Protein AF-A0A7F8Q043-F1 (afdb_monomer_lite)

InterPro domains:
  IPR001609 Myosin head, motor domain-like [PF00063] (6-147)
  IPR001609 Myosin head, motor domain-like [PS51456] (1-166)
  IPR027417 P-loop containing nucleoside triphosphate hydrolase [SSF52540] (2-147)

Foldseek 3Di:
DDPVVLCVVCVVVVHDSVVSVCQLCVVLVVVVVCVVVVPPDPDDPDDPPPPVPPNDDSVNSVVVVVVVVVVVVVVVVVVVVVVVVDDPDDDPDDDDDDDADAQDDCVVVVHPDHDDPVSVVSNVVNVVVVVVCCCVVPVVVVVCCVVVVPDDDDPDDDDPPPDDDD

Radius of gyration: 27.25 Å; chains: 1; bounding box: 54×57×77 Å

Sequence (166 aa):
MRFEWANHAAEALGCEYEELNTATFKHHLRQIIEQVTSGPSRRGLEEEETSSGLKMTGAECVEGMASGLYQELFAVIVSLINRSFSSHHLSMASIMVVDSPGFQNPRHQCKDRAATFEELGHNYAHERLQLLFYQRTFMSTLEQYRQGAALTPARCWKWPSCLSRR

Organism: Leptonychotes weddellii (NCBI:txid9713)

Secondary structure (DSSP, 8-state):
--HHHHHHHHHHHTS-HHHHHHHHHHHHHHHHHHHHHT------S--TTSTTTT---HHHHHHHHHHHHHHHHHHHHHHHHHHHH--SSPPS-------------GGGGT--SPPPHHHHHHHHHHHHHHHHHHIIIIIHHHHHHHH-TTS---------------

pLDDT: mean 80.1, std 18.91, range [36.94, 98.31]

Structure (mmCIF, N/CA/C/O backbone):
data_AF-A0A7F8Q043-F1
#
_entry.id   AF-A0A7F8Q043-F1
#
loop_
_atom_site.group_PDB
_atom_site.id
_atom_site.type_symbol
_atom_site.label_atom_id
_atom_site.label_alt_id
_atom_site.label_comp_id
_atom_site.label_asym_id
_atom_site.label_entity_id
_atom_site.label_seq_id
_atom_site.pdbx_PDB_ins_code
_atom_site.Cartn_x
_atom_site.Cartn_y
_atom_site.Cartn_z
_atom_site.occupancy
_atom_site.B_iso_or_equiv
_atom_site.auth_seq_id
_atom_site.auth_comp_id
_atom_site.auth_asym_id
_atom_site.auth_atom_id
_atom_site.pdbx_PDB_m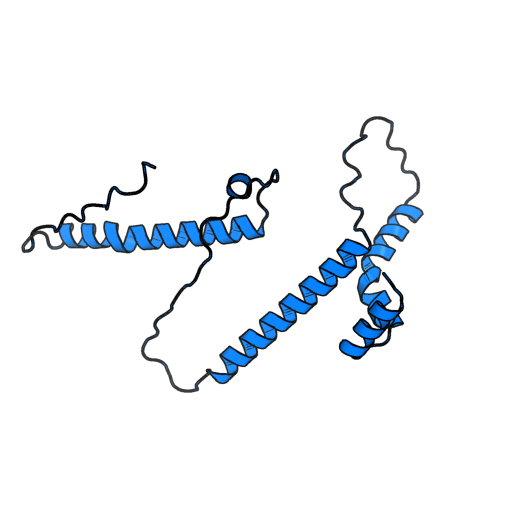odel_num
ATOM 1 N N . MET A 1 1 ? -20.898 5.451 16.976 1.00 59.84 1 MET A N 1
ATOM 2 C CA . MET A 1 1 ? -20.966 4.023 16.586 1.00 59.84 1 MET A CA 1
ATOM 3 C C . MET A 1 1 ? -22.209 3.411 17.205 1.00 59.84 1 MET A C 1
ATOM 5 O O . MET A 1 1 ? -22.469 3.712 18.363 1.00 59.84 1 MET A O 1
ATOM 9 N N . ARG A 1 2 ? -22.988 2.602 16.473 1.00 81.00 2 ARG A N 1
ATOM 10 C CA . ARG A 1 2 ? -24.034 1.784 17.118 1.00 81.00 2 ARG A CA 1
ATOM 11 C C . ARG A 1 2 ? -23.388 0.499 17.623 1.00 81.00 2 ARG A C 1
ATOM 13 O O . ARG A 1 2 ? -22.579 -0.079 16.905 1.00 81.00 2 ARG A O 1
ATOM 20 N N . PHE A 1 3 ? -23.756 0.085 18.829 1.00 84.19 3 PHE A N 1
ATOM 21 C CA . PHE A 1 3 ? -23.246 -1.115 19.495 1.00 84.19 3 PHE A CA 1
ATOM 22 C C . PHE A 1 3 ? -23.346 -2.376 18.616 1.00 84.19 3 PHE A C 1
ATOM 24 O O . PHE A 1 3 ? -22.389 -3.135 18.517 1.00 84.19 3 PHE A O 1
ATOM 31 N N . GLU A 1 4 ? -24.450 -2.528 17.880 1.00 91.88 4 GLU A N 1
ATOM 32 C CA . GLU A 1 4 ? -24.689 -3.643 16.949 1.00 91.88 4 GLU A CA 1
ATOM 33 C C . GLU A 1 4 ? -23.586 -3.798 15.889 1.00 91.88 4 GLU A C 1
ATOM 35 O O . GLU A 1 4 ? -23.103 -4.900 15.654 1.00 91.88 4 GLU A O 1
ATOM 40 N N . TRP A 1 5 ? -23.124 -2.695 15.288 1.00 91.88 5 TRP A N 1
ATOM 41 C CA . TRP A 1 5 ? -22.078 -2.741 14.260 1.00 91.88 5 TRP A CA 1
ATOM 42 C C . TRP A 1 5 ? -20.733 -3.195 14.813 1.00 91.88 5 TRP A C 1
ATOM 44 O O . TRP A 1 5 ? -19.988 -3.888 14.128 1.00 91.88 5 TRP A O 1
ATOM 54 N N . ALA A 1 6 ? -20.419 -2.801 16.046 1.00 91.00 6 ALA A N 1
ATOM 55 C CA . ALA A 1 6 ? -19.178 -3.202 16.687 1.00 91.00 6 ALA A CA 1
ATOM 56 C C . ALA A 1 6 ? -19.195 -4.695 17.063 1.00 91.00 6 ALA A C 1
ATOM 58 O O . ALA A 1 6 ? -18.180 -5.363 16.892 1.00 91.00 6 ALA A O 1
ATOM 59 N N . ASN A 1 7 ? -20.348 -5.237 17.472 1.00 94.00 7 ASN A N 1
ATOM 60 C CA . ASN A 1 7 ? -20.509 -6.680 17.676 1.00 94.00 7 ASN A CA 1
ATOM 61 C C . ASN A 1 7 ? -20.380 -7.467 16.370 1.00 94.00 7 ASN A C 1
ATOM 63 O O . ASN A 1 7 ? -19.659 -8.455 16.336 1.00 94.00 7 ASN A O 1
ATOM 67 N N . HIS A 1 8 ? -21.010 -7.011 15.284 1.00 95.50 8 HIS A N 1
ATOM 68 C CA . HIS A 1 8 ? -20.852 -7.660 13.978 1.00 95.50 8 HIS A CA 1
ATOM 69 C C . HIS A 1 8 ? -19.407 -7.620 13.472 1.00 95.50 8 HIS A C 1
ATOM 71 O O . HIS A 1 8 ? -18.940 -8.581 12.869 1.00 95.50 8 HIS A O 1
ATOM 77 N N . ALA A 1 9 ? -18.685 -6.524 13.720 1.00 95.06 9 ALA A N 1
ATOM 78 C CA . ALA A 1 9 ? -17.267 -6.440 13.388 1.00 95.06 9 ALA A CA 1
ATOM 79 C C . ALA A 1 9 ? -16.433 -7.443 14.201 1.00 95.06 9 ALA A C 1
ATOM 81 O O . ALA A 1 9 ? -15.585 -8.120 13.628 1.00 95.06 9 ALA A O 1
ATOM 82 N N . ALA A 1 10 ? -16.697 -7.573 15.505 1.00 95.31 10 ALA A N 1
ATOM 83 C CA . ALA A 1 10 ? -16.025 -8.549 16.363 1.00 95.31 10 ALA A CA 1
ATOM 84 C C . ALA A 1 10 ? -16.312 -9.993 15.913 1.00 95.31 10 ALA A C 1
ATOM 86 O O . ALA A 1 10 ? -15.384 -10.777 15.730 1.00 95.31 10 ALA A O 1
ATOM 87 N N . GLU A 1 11 ? -17.574 -10.306 15.606 1.00 96.62 11 GLU A N 1
ATOM 88 C CA . GLU A 1 11 ? -17.992 -11.605 15.069 1.00 96.62 11 GLU A CA 1
ATOM 89 C C . GLU A 1 11 ? -17.291 -11.929 13.739 1.00 96.62 11 GLU A C 1
ATOM 91 O O . GLU A 1 11 ? -16.754 -13.022 13.573 1.00 96.62 11 GLU A O 1
ATOM 96 N N . ALA A 1 12 ? -17.223 -10.969 12.811 1.00 95.81 12 ALA A N 1
ATOM 97 C CA . ALA A 1 12 ? -16.546 -11.145 11.526 1.00 95.81 12 ALA A CA 1
ATOM 98 C C . ALA A 1 12 ? -15.026 -11.341 11.667 1.00 95.81 12 ALA A C 1
ATOM 100 O O . ALA A 1 12 ? -14.420 -12.057 10.869 1.00 95.81 12 ALA A O 1
ATOM 101 N N . LEU A 1 13 ? -14.412 -10.709 12.672 1.00 94.62 13 LEU A N 1
ATOM 102 C CA . LEU A 1 13 ? -12.996 -10.874 13.008 1.00 94.62 13 LEU A CA 1
ATOM 103 C C . LEU A 1 13 ? -12.728 -12.127 13.857 1.00 94.62 13 LEU A C 1
ATOM 105 O O . LEU A 1 13 ? -11.570 -12.502 14.032 1.00 94.62 13 LEU A O 1
ATOM 109 N N . GLY A 1 14 ? -13.777 -12.786 14.360 1.00 96.06 14 GLY A N 1
ATOM 110 C CA . GLY A 1 14 ? -13.669 -13.963 15.215 1.00 96.06 14 GLY A CA 1
ATOM 111 C C . GLY A 1 14 ? -13.107 -13.660 16.606 1.00 96.06 14 GLY A C 1
ATOM 112 O O . GLY A 1 14 ? -12.426 -14.513 17.173 1.00 96.06 14 GLY A O 1
ATOM 113 N N . CYS A 1 15 ? -13.358 -12.463 17.142 1.00 95.88 15 CYS A N 1
ATOM 114 C CA . CYS A 1 15 ? -12.919 -12.050 18.475 1.00 95.88 15 CYS A CA 1
ATOM 115 C C . CYS A 1 15 ? -14.083 -11.558 19.345 1.00 95.88 15 CYS A C 1
ATOM 117 O O . CYS A 1 15 ? -15.192 -11.311 18.869 1.00 95.88 15 CYS A O 1
ATOM 119 N N . GLU A 1 16 ? -13.825 -11.414 20.644 1.00 95.56 16 GLU A N 1
ATOM 120 C CA . GLU A 1 16 ? -14.801 -10.868 21.586 1.00 95.56 16 GLU A CA 1
ATOM 121 C C . GLU A 1 16 ? -14.908 -9.341 21.452 1.00 95.56 16 GLU A C 1
ATOM 123 O O . GLU A 1 16 ? -13.920 -8.643 21.202 1.00 95.56 16 GLU A O 1
ATOM 128 N N . TYR A 1 17 ? -16.101 -8.790 21.694 1.00 92.94 17 TYR A N 1
ATOM 129 C CA . TYR A 1 17 ? -16.343 -7.341 21.617 1.00 92.94 17 TYR A CA 1
ATOM 130 C C . TYR A 1 17 ? -15.381 -6.527 22.501 1.00 92.94 17 TYR A C 1
ATOM 132 O O . TYR A 1 17 ? -14.830 -5.513 22.068 1.00 92.94 17 TYR A O 1
ATOM 140 N N . GLU A 1 18 ? -15.154 -6.985 23.735 1.00 93.00 18 GLU A N 1
ATOM 141 C CA . GLU A 1 18 ? -14.242 -6.359 24.704 1.00 93.00 18 GLU A CA 1
ATOM 142 C C . GLU A 1 18 ? -12.795 -6.312 24.186 1.00 93.00 18 GLU A C 1
ATOM 144 O O . GLU A 1 18 ? -12.088 -5.313 24.368 1.00 93.00 18 GLU A O 1
ATOM 149 N N . GLU A 1 19 ? -12.361 -7.378 23.507 1.00 93.06 19 GLU A N 1
ATOM 150 C CA . GLU A 1 19 ? -11.022 -7.493 22.934 1.00 93.06 19 GLU A CA 1
ATOM 151 C C . GLU A 1 19 ? -10.849 -6.515 21.771 1.00 93.06 19 GLU A C 1
ATOM 153 O O . GLU A 1 19 ? -9.895 -5.733 21.767 1.00 93.06 19 GLU A O 1
ATOM 158 N N . LEU A 1 20 ? -11.811 -6.482 20.841 1.00 92.81 20 LEU A N 1
ATOM 159 C CA . LEU A 1 20 ? -11.813 -5.541 19.721 1.00 92.81 20 LEU A CA 1
ATOM 160 C C . LEU A 1 20 ? -11.810 -4.087 20.207 1.00 92.81 20 LEU A C 1
ATOM 162 O O . LEU A 1 20 ? -11.027 -3.262 19.731 1.00 92.81 20 LEU A O 1
ATOM 166 N N . ASN A 1 21 ? -12.663 -3.767 21.182 1.00 91.75 21 ASN A N 1
ATOM 167 C CA . ASN A 1 21 ? -12.770 -2.425 21.745 1.00 91.75 21 ASN A CA 1
ATOM 168 C C . ASN A 1 21 ? -11.451 -1.999 22.414 1.00 91.75 21 ASN A C 1
ATOM 170 O O . ASN A 1 21 ? -10.951 -0.895 22.187 1.00 91.75 21 ASN A O 1
ATOM 174 N N . THR A 1 22 ? -10.833 -2.905 23.175 1.00 91.00 22 THR A N 1
ATOM 175 C CA . THR A 1 22 ? -9.527 -2.655 23.791 1.00 91.00 22 THR A CA 1
ATOM 176 C C . THR A 1 22 ? -8.446 -2.463 22.730 1.00 91.00 22 THR A C 1
ATOM 178 O O . THR A 1 22 ? -7.707 -1.484 22.798 1.00 91.00 22 THR A O 1
ATOM 181 N N . ALA A 1 23 ? -8.357 -3.334 21.724 1.00 90.44 23 ALA A N 1
ATOM 182 C CA . ALA A 1 23 ? -7.366 -3.222 20.654 1.00 90.44 23 ALA A CA 1
ATOM 183 C C . ALA A 1 23 ? -7.489 -1.894 19.885 1.00 90.44 23 ALA A C 1
ATOM 185 O O . ALA A 1 23 ? -6.479 -1.237 19.633 1.00 90.44 23 ALA A O 1
ATOM 186 N N . THR A 1 24 ? -8.721 -1.460 19.602 1.00 91.81 24 THR A N 1
ATOM 187 C CA . THR A 1 24 ? -9.003 -0.224 18.855 1.00 91.81 24 THR A CA 1
ATOM 188 C C . THR A 1 24 ? -8.621 1.029 19.646 1.00 91.81 24 THR A C 1
ATOM 190 O O . THR A 1 24 ? -7.989 1.939 19.112 1.00 91.81 24 THR A O 1
ATOM 193 N N . PHE A 1 25 ? -8.995 1.105 20.929 1.00 90.75 25 PHE A N 1
ATOM 194 C CA . PHE A 1 25 ? -8.928 2.358 21.694 1.00 90.75 25 PHE A CA 1
ATOM 195 C C . PHE A 1 25 ? -7.823 2.412 22.754 1.00 90.75 25 PHE A C 1
ATOM 197 O O . PHE A 1 25 ? -7.624 3.464 23.359 1.00 90.75 25 PHE A O 1
ATOM 204 N N . LYS A 1 26 ? -7.063 1.334 22.993 1.00 85.00 26 LYS A N 1
ATOM 205 C CA . LYS A 1 26 ? -6.037 1.277 24.057 1.00 85.00 26 LYS A CA 1
ATOM 206 C C . LYS A 1 26 ? -5.035 2.429 24.005 1.00 85.00 26 LYS A C 1
ATOM 208 O O . LYS A 1 26 ? -4.715 2.997 25.048 1.00 85.00 26 LYS A O 1
ATOM 213 N N . HIS A 1 27 ? -4.534 2.781 22.822 1.00 77.81 27 HIS A N 1
ATOM 214 C CA . HIS A 1 27 ? -3.581 3.887 22.677 1.00 77.81 27 HIS A CA 1
ATOM 215 C C . HIS A 1 27 ? -4.231 5.256 22.900 1.00 77.81 27 HIS A C 1
ATOM 217 O O . HIS A 1 27 ? -3.659 6.095 23.592 1.00 77.81 27 HIS A O 1
ATOM 223 N N . HIS A 1 28 ? -5.447 5.448 22.396 1.00 81.62 28 HIS A N 1
ATOM 224 C CA . HIS A 1 28 ? -6.230 6.663 22.608 1.00 81.62 28 HIS A CA 1
ATOM 225 C C . HIS A 1 28 ? -6.554 6.897 24.087 1.00 81.62 28 HIS A C 1
ATOM 227 O O . HIS A 1 28 ? -6.341 7.986 24.614 1.00 81.62 28 HIS A O 1
ATOM 233 N N . LEU A 1 29 ? -6.976 5.846 24.794 1.00 77.56 29 LEU A N 1
ATOM 234 C CA . LEU A 1 29 ? -7.245 5.889 26.230 1.00 77.56 29 LEU A CA 1
ATOM 235 C C . LEU A 1 29 ? -5.983 6.201 27.043 1.00 77.56 29 LEU A C 1
ATOM 237 O O . LEU A 1 29 ? -6.045 7.018 27.958 1.00 77.56 29 LEU A O 1
ATOM 241 N N . ARG A 1 30 ? -4.829 5.609 26.696 1.00 79.94 30 ARG A N 1
ATOM 242 C CA . ARG A 1 30 ? -3.543 5.936 27.341 1.00 79.94 30 ARG A CA 1
ATOM 243 C C . ARG A 1 30 ? -3.190 7.413 27.190 1.00 79.94 30 ARG A C 1
ATOM 245 O O . ARG A 1 30 ? -2.852 8.043 28.185 1.00 79.94 30 ARG A O 1
ATOM 252 N N . GLN A 1 31 ? -3.348 7.972 25.991 1.00 75.00 31 GLN A N 1
ATOM 253 C CA . GLN A 1 31 ? -3.089 9.392 25.742 1.00 75.00 31 GLN A CA 1
ATOM 254 C C . GLN A 1 31 ? -4.022 10.307 26.546 1.00 75.00 31 GLN A C 1
ATOM 256 O O . GLN A 1 31 ? -3.560 11.286 27.125 1.00 75.00 31 GLN A O 1
ATOM 261 N N . ILE A 1 32 ? -5.317 9.981 26.640 1.00 77.50 32 ILE A N 1
ATOM 262 C CA . ILE A 1 32 ? -6.262 10.744 27.475 1.00 77.50 32 ILE A CA 1
ATOM 263 C C . ILE A 1 32 ? -5.843 10.691 28.949 1.00 77.50 32 ILE A C 1
ATOM 265 O O . ILE A 1 32 ? -5.819 11.719 29.623 1.00 77.50 32 ILE A O 1
ATOM 269 N N . ILE A 1 33 ? -5.493 9.506 29.456 1.00 77.50 33 ILE A N 1
ATOM 270 C CA . ILE A 1 33 ? -5.087 9.332 30.855 1.00 77.50 33 ILE A CA 1
ATOM 271 C C . ILE A 1 33 ? -3.816 10.132 31.150 1.00 77.50 33 ILE A C 1
ATOM 273 O O . ILE A 1 33 ? -3.795 10.864 32.138 1.00 77.50 33 ILE A O 1
ATOM 277 N N . GLU A 1 34 ? -2.792 10.051 30.294 1.00 77.62 34 GLU A N 1
ATOM 278 C CA . GLU A 1 34 ? -1.539 10.812 30.422 1.00 77.62 34 GLU A CA 1
ATOM 279 C C . GLU A 1 34 ? -1.785 12.329 30.438 1.00 77.62 34 GLU A C 1
ATOM 281 O O . GLU A 1 34 ? -1.186 13.048 31.238 1.00 77.62 34 GLU A O 1
ATOM 286 N N . GLN A 1 35 ? -2.715 12.829 29.620 1.00 71.25 35 GLN A N 1
ATOM 287 C CA . GLN A 1 35 ? -3.099 14.246 29.606 1.00 71.25 35 GLN A CA 1
ATOM 288 C C . GLN A 1 35 ? -3.805 14.681 30.897 1.00 71.25 35 GLN A C 1
ATOM 290 O O . GLN A 1 35 ? -3.550 15.771 31.402 1.00 71.25 35 GLN A O 1
ATOM 295 N N . VAL A 1 36 ? -4.675 13.838 31.456 1.00 73.88 36 VAL A N 1
ATOM 296 C CA . VAL A 1 36 ? -5.420 14.162 32.684 1.00 73.88 36 VAL A CA 1
ATOM 297 C C . VAL A 1 36 ? -4.538 14.035 33.933 1.00 73.88 36 VAL A C 1
ATOM 299 O O . VAL A 1 36 ? -4.688 14.813 34.873 1.00 73.88 36 VAL A O 1
ATOM 302 N N . THR A 1 37 ? -3.591 13.092 33.952 1.00 78.81 37 THR A N 1
ATOM 303 C CA . THR A 1 37 ? -2.684 12.875 35.098 1.00 78.81 37 THR A CA 1
ATOM 304 C C . THR A 1 37 ? -1.441 13.764 35.101 1.00 78.81 37 THR A C 1
ATOM 306 O O . THR A 1 37 ? -0.857 13.954 36.167 1.00 78.81 37 THR A O 1
ATOM 309 N N . SER A 1 38 ? -1.048 14.363 33.970 1.00 70.75 38 SER A N 1
ATOM 310 C CA . SER A 1 38 ? 0.110 15.278 33.904 1.00 70.75 38 SER A CA 1
ATOM 311 C C . SER A 1 38 ? -0.122 16.667 34.525 1.00 70.75 38 SER A C 1
ATOM 313 O O . SER A 1 38 ? 0.834 17.427 34.672 1.00 70.75 38 SER A O 1
ATOM 315 N N . GLY A 1 39 ? -1.340 16.968 34.993 1.00 58.31 39 GLY A N 1
ATOM 316 C CA . GLY A 1 39 ? -1.675 18.190 35.734 1.00 58.31 39 GLY A CA 1
ATOM 317 C C . GLY A 1 39 ? -1.552 19.486 34.909 1.00 58.31 39 GLY A C 1
ATOM 318 O O . GLY A 1 39 ? -0.959 19.500 33.830 1.00 58.31 39 GLY A O 1
ATOM 319 N N . PRO A 1 40 ? -2.102 20.622 35.386 1.00 52.81 40 PRO A N 1
ATOM 320 C CA . PRO A 1 40 ? -1.951 21.907 34.713 1.00 52.81 40 PRO A CA 1
ATOM 321 C C . PRO A 1 40 ? -0.509 22.396 34.895 1.00 52.81 40 PRO A C 1
ATOM 323 O O . PRO A 1 40 ? -0.187 23.126 35.834 1.00 52.81 40 PRO A O 1
ATOM 326 N N . SER A 1 41 ? 0.390 21.977 34.004 1.00 51.22 41 SER A N 1
ATOM 327 C CA . SER A 1 41 ? 1.687 22.630 33.873 1.00 51.22 41 SER A CA 1
ATOM 328 C C . SER A 1 41 ? 1.432 24.079 33.471 1.00 51.22 41 SER A C 1
ATOM 330 O O . SER A 1 41 ? 0.794 24.355 32.457 1.00 51.22 41 SER A O 1
ATOM 332 N N . ARG A 1 42 ? 1.887 24.998 34.325 1.00 49.16 42 ARG A N 1
ATOM 333 C CA . ARG A 1 42 ? 1.822 26.454 34.182 1.00 49.16 42 ARG A CA 1
ATOM 334 C C . ARG A 1 42 ? 2.548 26.883 32.901 1.00 49.16 42 ARG A C 1
ATOM 336 O O . ARG A 1 42 ? 3.682 27.345 32.965 1.00 49.16 42 ARG A O 1
ATOM 343 N N . ARG A 1 43 ? 1.922 26.734 31.737 1.00 42.19 43 ARG A N 1
ATOM 344 C CA . ARG A 1 43 ? 2.283 27.499 30.544 1.00 42.19 43 ARG A CA 1
ATOM 345 C C . ARG A 1 43 ? 1.359 28.700 30.500 1.00 42.19 43 ARG A C 1
ATOM 347 O O . 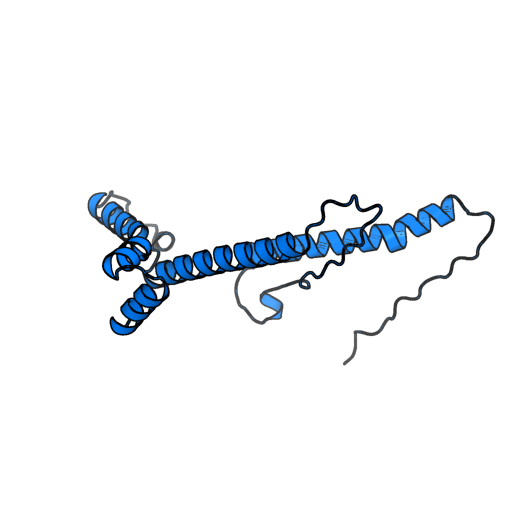ARG A 1 43 ? 0.141 28.556 30.544 1.00 42.19 43 ARG A O 1
ATOM 354 N N . GLY A 1 44 ? 1.981 29.871 30.589 1.00 37.19 44 GLY A N 1
ATOM 355 C CA . GLY A 1 44 ? 1.304 31.154 30.563 1.00 37.19 44 GLY A CA 1
ATOM 356 C C . GLY A 1 44 ? 0.468 31.321 29.301 1.00 37.19 44 GLY A C 1
ATOM 357 O O . GLY A 1 44 ? 0.643 30.601 28.320 1.00 37.19 44 GLY A O 1
ATOM 358 N N . LEU A 1 45 ? -0.445 32.287 29.382 1.00 47.12 45 LEU A N 1
ATOM 359 C CA . LEU A 1 45 ? -1.086 32.905 28.232 1.00 47.12 45 LEU A CA 1
ATOM 360 C C . LEU A 1 45 ? -0.061 33.123 27.105 1.00 47.12 45 LEU A C 1
ATOM 362 O O . LEU A 1 45 ? 1.068 33.499 27.406 1.00 47.12 45 LEU A O 1
ATOM 366 N N . GLU A 1 46 ? -0.520 32.965 25.859 1.00 41.69 46 GLU A N 1
ATOM 367 C CA . GLU A 1 46 ? 0.209 33.112 24.580 1.00 41.69 46 GLU A CA 1
ATOM 368 C C . GLU A 1 46 ? 0.670 31.791 23.937 1.00 41.69 46 GLU A C 1
ATOM 370 O O . GLU A 1 46 ? 1.854 31.574 23.733 1.00 41.69 46 GLU A O 1
ATOM 375 N N . GLU A 1 47 ? -0.276 30.910 23.585 1.00 42.00 47 GLU A N 1
ATOM 376 C CA . GLU A 1 47 ? -0.148 29.943 22.469 1.00 42.00 47 GLU A CA 1
ATOM 377 C C . GLU A 1 47 ? -1.527 29.300 22.172 1.00 42.00 47 GLU A C 1
ATOM 379 O O . GLU A 1 47 ? -1.732 28.086 22.203 1.00 42.00 47 GLU A O 1
ATOM 384 N N . GLU A 1 48 ? -2.530 30.142 21.912 1.00 45.75 48 GLU A N 1
ATOM 385 C CA . GLU A 1 48 ? -3.791 29.725 21.282 1.00 45.75 48 GLU A CA 1
ATOM 386 C C . GLU A 1 48 ? -3.512 29.511 19.785 1.00 45.75 48 GLU A C 1
ATOM 388 O O . GLU A 1 48 ? -3.608 30.463 19.024 1.00 45.75 48 GLU A O 1
ATOM 393 N N . GLU A 1 49 ? -3.051 28.311 19.394 1.00 42.19 49 GLU A N 1
ATOM 394 C CA . GLU A 1 49 ? -3.340 27.658 18.088 1.00 42.19 49 GLU A CA 1
ATOM 395 C C . GLU A 1 49 ? -2.532 26.366 17.815 1.00 42.19 49 GLU A C 1
ATOM 397 O O . GLU A 1 49 ? -2.778 25.692 16.817 1.00 42.19 49 GLU A O 1
ATOM 402 N N . THR A 1 50 ? -1.606 25.940 18.684 1.00 37.81 50 THR A N 1
ATOM 403 C CA . THR A 1 50 ? -0.705 24.799 18.377 1.00 37.81 50 THR A CA 1
ATOM 404 C C . THR A 1 50 ? -0.966 23.516 19.177 1.00 37.81 50 THR A C 1
ATOM 406 O O . THR A 1 50 ? -0.330 22.493 18.927 1.00 37.81 50 THR A O 1
ATOM 409 N N . SER A 1 51 ? -1.932 23.503 20.104 1.00 42.38 51 SER A N 1
ATOM 410 C CA . SER A 1 51 ? -2.229 22.328 20.951 1.00 42.38 51 SER A CA 1
ATOM 411 C C . SER A 1 51 ? -3.325 21.392 20.411 1.00 42.38 51 SER A C 1
ATOM 413 O O . SER A 1 51 ? -3.694 20.416 21.068 1.00 42.38 51 SER A O 1
ATOM 415 N N . SER A 1 52 ? -3.827 21.629 19.195 1.00 47.34 52 SER A N 1
ATOM 416 C CA . SER A 1 52 ? -4.764 20.726 18.506 1.00 47.34 52 SER A CA 1
ATOM 417 C C . SER A 1 52 ? -4.087 19.484 17.900 1.00 47.34 52 SER A C 1
ATOM 419 O O . SER A 1 52 ? -4.775 18.553 17.495 1.00 47.34 52 SER A O 1
ATOM 421 N N . GLY A 1 53 ? -2.749 19.436 17.870 1.00 50.25 53 GLY A N 1
ATOM 422 C CA . GLY A 1 53 ? -1.968 18.459 17.102 1.00 50.25 53 GLY A CA 1
ATOM 423 C C . GLY A 1 53 ? -1.789 17.057 17.697 1.00 50.25 53 GLY A C 1
ATOM 424 O O . GLY A 1 53 ? -1.056 16.266 17.115 1.00 50.25 53 GLY A O 1
ATOM 425 N N . LEU A 1 54 ? -2.401 16.719 18.838 1.00 55.88 54 LEU A N 1
ATOM 426 C CA . LEU A 1 54 ? -2.207 15.393 19.455 1.00 55.88 54 LEU A CA 1
ATOM 427 C C . LEU A 1 54 ? -3.471 14.792 20.084 1.00 55.88 54 LEU A C 1
ATOM 429 O O . LEU A 1 54 ? -3.393 13.969 20.997 1.00 55.88 54 LEU A O 1
ATOM 433 N N . LYS A 1 55 ? -4.651 15.217 19.628 1.00 64.12 55 LYS A N 1
ATOM 434 C CA . LYS A 1 55 ? -5.919 14.596 20.018 1.00 64.12 55 LYS A CA 1
ATOM 435 C C . LYS A 1 55 ? -6.355 13.657 18.904 1.00 64.12 55 LYS A C 1
ATOM 437 O O . LYS A 1 55 ? -7.150 14.048 18.062 1.00 64.12 55 LYS A O 1
ATOM 442 N N . MET A 1 56 ? -5.842 12.427 18.924 1.00 70.19 56 MET A N 1
ATOM 443 C CA . MET A 1 56 ? -6.449 11.353 18.138 1.00 70.19 56 MET A CA 1
ATOM 444 C C . MET A 1 56 ? -7.885 11.190 18.620 1.00 70.19 56 MET A C 1
ATOM 446 O O . MET A 1 56 ? -8.115 11.041 19.815 1.00 70.19 56 MET A O 1
ATOM 450 N N . THR A 1 57 ? -8.850 11.261 17.725 1.00 85.19 57 THR A N 1
ATOM 451 C CA . THR A 1 57 ? -10.266 11.038 17.994 1.00 85.19 57 THR A CA 1
ATOM 452 C C . THR A 1 57 ? -10.577 9.546 17.921 1.00 85.19 57 THR A C 1
ATOM 454 O O . THR A 1 57 ? -9.897 8.781 17.239 1.00 85.19 57 THR A O 1
ATOM 457 N N . GLY A 1 58 ? -11.656 9.105 18.576 1.00 85.00 58 GLY A N 1
ATOM 458 C CA . GLY A 1 58 ? -12.087 7.708 18.465 1.00 85.00 58 GLY A CA 1
ATOM 459 C C . GLY A 1 58 ? -12.379 7.275 17.017 1.00 85.00 58 GLY A C 1
ATOM 460 O O . GLY A 1 58 ? -12.185 6.112 16.677 1.00 85.00 58 GLY A O 1
ATOM 461 N N . ALA A 1 59 ? -12.792 8.201 16.146 1.00 88.38 59 ALA A N 1
ATOM 462 C CA . ALA A 1 59 ? -12.985 7.915 14.725 1.00 88.38 59 ALA A CA 1
ATOM 463 C C . ALA A 1 59 ? -11.657 7.583 14.026 1.00 88.38 59 ALA A C 1
ATOM 465 O O . ALA A 1 59 ? -11.578 6.573 13.331 1.00 88.38 59 ALA A O 1
ATOM 466 N N . GLU A 1 60 ? -10.605 8.364 14.283 1.00 88.69 60 GLU A N 1
ATOM 467 C CA . GLU A 1 60 ? -9.270 8.125 13.721 1.00 88.69 60 GLU A CA 1
ATOM 468 C C . GLU A 1 60 ? -8.649 6.817 14.239 1.00 88.69 60 GLU A C 1
ATOM 470 O O . GLU A 1 60 ? -7.899 6.165 13.521 1.00 88.69 60 GLU A O 1
ATOM 475 N N . CYS A 1 61 ? -8.985 6.374 15.457 1.00 90.06 61 CYS A N 1
ATOM 476 C CA . CYS A 1 61 ? -8.559 5.059 15.955 1.00 90.06 61 CYS A CA 1
ATOM 477 C C . CYS A 1 61 ? -9.188 3.907 15.171 1.00 90.06 61 CYS A C 1
ATOM 479 O O . CYS A 1 61 ? -8.501 2.951 14.813 1.00 90.06 61 CYS A O 1
ATOM 481 N N . VAL A 1 62 ? -10.489 4.003 14.890 1.00 91.69 62 VAL A N 1
ATOM 482 C CA . VAL A 1 62 ? -11.198 3.004 14.082 1.00 91.69 62 VAL A CA 1
ATOM 483 C C . VAL A 1 62 ? -10.665 3.010 12.649 1.00 91.69 62 VAL A C 1
ATOM 485 O O . VAL A 1 62 ? -10.421 1.945 12.089 1.00 91.69 62 VAL A O 1
ATOM 488 N N . GLU A 1 63 ? -10.447 4.190 12.066 1.00 92.50 63 GLU A N 1
ATOM 489 C CA . GLU A 1 63 ? -9.878 4.339 10.722 1.00 92.50 63 GLU A CA 1
ATOM 490 C C . GLU A 1 63 ? -8.448 3.785 10.639 1.00 92.50 63 GLU A C 1
ATOM 492 O O . GLU A 1 63 ? -8.117 3.052 9.706 1.00 92.50 63 GLU A O 1
ATOM 497 N N . GLY A 1 64 ? -7.615 4.055 11.646 1.00 91.31 64 GLY A N 1
ATOM 498 C CA . GLY A 1 64 ? -6.267 3.501 11.758 1.00 91.31 64 GLY A CA 1
ATOM 499 C C . GLY A 1 64 ? -6.265 1.975 11.874 1.00 91.31 64 GLY A C 1
ATOM 500 O O . GLY A 1 64 ? -5.498 1.299 11.194 1.00 91.31 64 GLY A O 1
ATOM 501 N N . MET A 1 65 ? -7.167 1.408 12.681 1.00 92.69 65 MET A N 1
ATOM 502 C CA . MET A 1 65 ? -7.304 -0.046 12.786 1.00 92.69 65 MET A CA 1
ATOM 503 C C . MET A 1 65 ? -7.773 -0.662 11.461 1.00 92.69 65 MET A C 1
ATOM 505 O O . MET A 1 65 ? -7.207 -1.655 11.008 1.00 92.69 65 MET A O 1
ATOM 509 N N . ALA A 1 66 ? -8.785 -0.071 10.821 1.00 95.00 66 ALA A N 1
ATOM 510 C CA . ALA A 1 66 ? -9.321 -0.568 9.558 1.00 95.00 66 ALA A CA 1
ATOM 511 C C . ALA A 1 66 ? -8.290 -0.490 8.419 1.00 95.00 66 ALA A C 1
ATOM 513 O O . ALA A 1 66 ? -8.144 -1.450 7.661 1.00 95.00 66 ALA A O 1
ATOM 514 N N . SER A 1 67 ? -7.551 0.619 8.315 1.00 94.69 67 SER A N 1
ATOM 515 C CA . SER A 1 67 ? -6.481 0.782 7.322 1.00 94.69 67 SER A CA 1
ATOM 516 C C . SER A 1 67 ? -5.340 -0.214 7.544 1.00 94.69 67 SER A C 1
ATOM 518 O O . SER A 1 67 ? -4.905 -0.847 6.582 1.00 94.69 67 SER A O 1
ATOM 520 N N . GLY A 1 68 ? -4.927 -0.440 8.796 1.00 95.19 68 GLY A N 1
ATOM 521 C CA . GLY A 1 68 ? -3.925 -1.450 9.146 1.00 95.19 68 GLY A CA 1
ATOM 522 C C . GLY A 1 68 ? -4.350 -2.870 8.758 1.00 95.19 68 GLY A C 1
ATOM 523 O O . GLY A 1 68 ? -3.621 -3.556 8.042 1.00 95.19 68 GLY A O 1
ATOM 524 N N . LEU A 1 69 ? -5.563 -3.287 9.144 1.00 95.50 69 LEU A N 1
ATOM 525 C CA . LEU A 1 69 ? -6.102 -4.606 8.785 1.00 95.50 69 LEU A CA 1
ATOM 526 C C . LEU A 1 69 ? -6.206 -4.793 7.267 1.00 95.50 69 LEU A C 1
ATOM 528 O O . LEU A 1 69 ? -5.852 -5.850 6.745 1.00 95.50 69 LEU A O 1
ATOM 532 N N . TYR A 1 70 ? -6.666 -3.768 6.543 1.00 97.12 70 TYR A N 1
ATOM 533 C CA . TYR A 1 70 ? -6.739 -3.814 5.084 1.00 97.12 70 TYR A CA 1
ATOM 534 C C . TYR A 1 70 ? -5.350 -3.960 4.452 1.00 97.12 70 TYR A C 1
ATOM 536 O O . TYR A 1 70 ? -5.168 -4.771 3.542 1.00 97.12 70 TYR A O 1
ATOM 544 N N . GLN A 1 71 ? -4.361 -3.212 4.946 1.00 97.44 71 GLN A N 1
ATOM 545 C CA . GLN A 1 71 ? -2.990 -3.271 4.449 1.00 97.44 71 GLN A CA 1
ATOM 546 C C . GLN A 1 71 ? -2.361 -4.653 4.672 1.00 97.44 71 GLN A C 1
ATOM 548 O O . GLN A 1 71 ? -1.748 -5.199 3.751 1.00 97.44 71 GLN A O 1
ATOM 553 N N . GLU A 1 72 ? -2.540 -5.242 5.856 1.00 97.62 72 GLU A N 1
ATOM 554 C CA . GLU A 1 72 ? -2.053 -6.591 6.159 1.00 97.62 72 GLU A CA 1
ATOM 555 C C . GLU A 1 72 ? -2.739 -7.649 5.294 1.00 97.62 72 GLU A C 1
ATOM 557 O O . GLU A 1 72 ? -2.063 -8.474 4.675 1.00 97.62 72 GLU A O 1
ATOM 562 N N . LEU A 1 73 ? -4.069 -7.594 5.176 1.00 97.44 73 LEU A N 1
ATOM 563 C CA . LEU A 1 73 ? -4.827 -8.511 4.329 1.00 97.44 73 LEU A CA 1
ATOM 564 C C . LEU A 1 73 ? -4.365 -8.432 2.871 1.00 97.44 73 LEU A C 1
ATOM 566 O O . LEU A 1 73 ? -4.120 -9.461 2.239 1.00 97.44 73 LEU A O 1
ATOM 570 N N . PHE A 1 74 ? -4.206 -7.219 2.340 1.00 97.88 74 PHE A N 1
ATOM 571 C CA . PHE A 1 74 ? -3.727 -7.012 0.979 1.00 97.88 74 PHE A CA 1
ATOM 572 C C . PHE A 1 74 ? -2.320 -7.594 0.786 1.00 97.88 74 PHE A C 1
ATOM 574 O O . PHE A 1 74 ? -2.080 -8.318 -0.183 1.00 97.88 74 PHE A O 1
ATOM 581 N N . ALA A 1 75 ? -1.406 -7.357 1.732 1.00 97.88 75 ALA A N 1
ATOM 582 C CA . ALA A 1 75 ? -0.060 -7.924 1.697 1.00 97.88 75 ALA A CA 1
ATOM 583 C C . ALA A 1 75 ? -0.075 -9.464 1.726 1.00 97.88 75 ALA A C 1
ATOM 585 O O . ALA A 1 75 ? 0.654 -10.102 0.961 1.00 97.88 75 ALA A O 1
ATOM 586 N N . VAL A 1 76 ? -0.935 -10.073 2.551 1.00 98.31 76 VAL A N 1
ATOM 587 C CA . VAL A 1 76 ? -1.119 -11.532 2.608 1.00 98.31 76 VAL A CA 1
ATOM 588 C C . VAL A 1 76 ? -1.654 -12.071 1.283 1.00 98.31 76 VAL A C 1
ATOM 590 O O . VAL A 1 76 ? -1.115 -13.050 0.770 1.00 98.31 76 VAL A O 1
ATOM 593 N N . ILE A 1 77 ? -2.662 -11.431 0.686 1.00 98.25 77 ILE A N 1
ATOM 594 C CA . ILE A 1 77 ? -3.222 -11.845 -0.609 1.00 98.25 77 ILE A CA 1
ATOM 595 C C . ILE A 1 77 ? -2.148 -11.794 -1.700 1.00 98.25 77 ILE A C 1
ATOM 597 O O . ILE A 1 77 ? -1.944 -12.786 -2.401 1.00 98.25 77 ILE A O 1
ATOM 601 N N . VAL A 1 78 ? -1.415 -10.682 -1.816 1.00 97.38 78 VAL A N 1
ATOM 602 C CA . VAL A 1 78 ? -0.319 -10.542 -2.789 1.00 97.38 78 VAL A CA 1
ATOM 603 C C . VAL A 1 78 ? 0.759 -11.603 -2.557 1.00 97.38 78 VAL A C 1
ATOM 605 O O . VAL A 1 78 ? 1.239 -12.216 -3.510 1.00 97.38 78 VAL A O 1
ATOM 608 N N . SER A 1 79 ? 1.105 -11.877 -1.298 1.00 97.44 79 SER A N 1
ATOM 609 C CA . SER A 1 79 ? 2.049 -12.937 -0.930 1.00 97.44 79 SER A CA 1
ATOM 610 C C . SER A 1 79 ? 1.561 -14.324 -1.361 1.00 97.44 79 SER A C 1
ATOM 612 O O . SER A 1 79 ? 2.320 -15.082 -1.962 1.00 97.44 79 SER A O 1
ATOM 614 N N . LEU A 1 80 ? 0.286 -14.652 -1.130 1.00 97.94 80 LEU A N 1
ATOM 615 C CA . LEU A 1 80 ? -0.305 -15.932 -1.530 1.00 97.94 80 LEU A CA 1
ATOM 616 C C . LEU A 1 80 ? -0.345 -16.104 -3.051 1.00 97.94 80 LEU A C 1
ATOM 618 O O . LEU A 1 80 ? -0.028 -17.189 -3.539 1.00 97.94 80 LEU A O 1
ATOM 622 N N . ILE A 1 81 ? -0.684 -15.042 -3.786 1.00 97.38 81 ILE A N 1
ATOM 623 C CA . ILE A 1 81 ? -0.661 -15.022 -5.253 1.00 97.38 81 ILE A CA 1
ATOM 624 C C . ILE A 1 81 ? 0.769 -15.237 -5.756 1.00 97.38 81 ILE A C 1
ATOM 626 O O . ILE A 1 81 ? 1.022 -16.129 -6.557 1.00 97.38 81 ILE A O 1
ATOM 630 N N . ASN A 1 82 ? 1.741 -14.481 -5.248 1.00 94.50 82 ASN A N 1
ATOM 631 C CA . ASN A 1 82 ? 3.132 -14.646 -5.667 1.00 94.50 82 ASN A CA 1
ATOM 632 C C . ASN A 1 82 ? 3.665 -16.042 -5.320 1.00 94.50 82 ASN A C 1
ATOM 634 O O . ASN A 1 82 ? 4.357 -16.651 -6.131 1.00 94.50 82 ASN A O 1
ATOM 638 N N . ARG A 1 83 ? 3.289 -16.592 -4.158 1.00 95.19 83 ARG A N 1
ATOM 639 C CA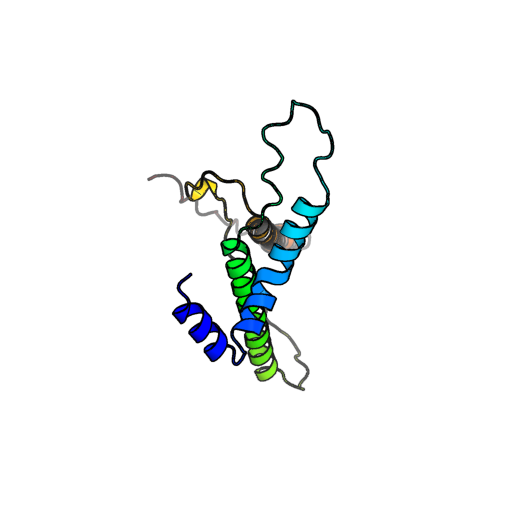 . ARG A 1 83 ? 3.657 -17.952 -3.751 1.00 95.19 83 ARG A CA 1
ATOM 640 C C . ARG A 1 83 ? 3.063 -19.017 -4.671 1.00 95.19 83 ARG A C 1
ATOM 642 O O . ARG A 1 83 ? 3.723 -20.028 -4.884 1.00 95.19 83 ARG A O 1
ATOM 649 N N . SER A 1 84 ? 1.854 -18.822 -5.201 1.00 95.69 84 SER A N 1
ATOM 650 C CA . SER A 1 84 ? 1.250 -19.781 -6.135 1.00 95.69 84 SER A CA 1
ATOM 651 C C . SER A 1 84 ? 1.914 -19.768 -7.517 1.00 95.69 84 SER A C 1
ATOM 653 O O . SER A 1 84 ? 1.894 -20.790 -8.198 1.00 95.69 84 SER A O 1
ATOM 655 N N . PHE A 1 85 ? 2.553 -18.657 -7.903 1.00 89.69 85 PHE A N 1
ATOM 656 C CA . PHE A 1 85 ? 3.357 -18.548 -9.127 1.00 89.69 85 PHE A CA 1
ATOM 657 C C . PHE A 1 85 ? 4.836 -18.932 -8.952 1.00 89.69 85 PHE A C 1
ATOM 659 O O . PHE A 1 85 ? 5.556 -19.064 -9.944 1.00 89.69 85 PHE A O 1
ATOM 666 N N . SER A 1 86 ? 5.312 -19.110 -7.717 1.00 87.50 86 SER A N 1
ATOM 667 C CA . SER A 1 86 ? 6.701 -19.485 -7.442 1.00 87.50 86 SER A CA 1
ATOM 668 C C . SER A 1 86 ? 7.048 -20.859 -8.025 1.00 87.50 86 SER A C 1
ATOM 670 O O . SER A 1 86 ? 6.329 -21.836 -7.831 1.00 87.50 86 SER A O 1
ATOM 672 N N . SER A 1 87 ? 8.199 -20.949 -8.694 1.00 85.25 87 SER A N 1
ATOM 673 C CA . SER A 1 87 ? 8.722 -22.179 -9.298 1.00 85.25 87 SER A CA 1
ATOM 674 C C . SER A 1 87 ? 10.137 -22.476 -8.798 1.00 85.25 87 SER A C 1
ATOM 676 O O . SER A 1 87 ? 10.911 -21.558 -8.533 1.00 85.25 87 SER A O 1
ATOM 678 N N . HIS A 1 88 ? 10.493 -23.760 -8.698 1.00 83.19 88 HIS A N 1
ATOM 679 C CA . HIS A 1 88 ? 11.856 -24.204 -8.370 1.00 83.19 88 HIS A CA 1
ATOM 680 C C . HIS A 1 88 ? 12.816 -24.158 -9.571 1.00 83.19 88 HIS A C 1
ATOM 682 O O . HIS A 1 88 ? 14.014 -24.387 -9.411 1.00 83.19 88 HIS A O 1
ATOM 688 N N . HIS A 1 89 ? 12.309 -23.880 -10.775 1.00 86.44 89 HIS A N 1
ATOM 689 C CA . HIS A 1 89 ? 13.133 -23.756 -11.973 1.00 86.44 89 HIS A CA 1
ATOM 690 C C . HIS A 1 89 ? 13.827 -22.389 -12.034 1.00 86.44 89 HIS A C 1
ATOM 692 O O . HIS A 1 89 ? 13.222 -21.353 -11.761 1.00 86.44 89 HIS A O 1
ATOM 698 N N . LEU A 1 90 ? 15.098 -22.381 -12.445 1.00 82.94 90 LEU A N 1
ATOM 699 C CA . LEU A 1 90 ? 15.847 -21.150 -12.690 1.00 82.94 90 LEU A CA 1
ATOM 700 C C . LEU A 1 90 ? 15.286 -20.439 -13.927 1.00 82.94 90 LEU A C 1
ATOM 702 O O . LEU A 1 90 ? 15.256 -21.011 -15.016 1.00 82.94 90 LEU A O 1
ATOM 706 N N . SER A 1 91 ? 14.866 -19.184 -13.766 1.00 85.44 91 SER A N 1
ATOM 707 C CA . SER A 1 91 ? 14.469 -18.353 -14.901 1.00 85.44 91 SER A CA 1
ATOM 708 C C . SER A 1 91 ? 15.706 -17.803 -15.613 1.00 85.44 91 SER A C 1
ATOM 710 O O . SER A 1 91 ? 16.567 -17.196 -14.977 1.00 85.44 91 SER A O 1
ATOM 712 N N . MET A 1 92 ? 15.799 -17.995 -16.932 1.00 91.69 92 MET A N 1
ATOM 713 C CA . MET A 1 92 ? 16.895 -17.444 -17.743 1.00 91.69 92 MET A CA 1
ATOM 714 C C . MET A 1 92 ? 16.745 -15.936 -18.000 1.00 91.69 92 MET A C 1
ATOM 716 O O . MET A 1 92 ? 17.743 -15.250 -18.203 1.00 91.69 92 MET A O 1
ATOM 720 N N . ALA A 1 93 ? 15.511 -15.423 -18.018 1.00 92.25 93 ALA A N 1
ATOM 721 C CA . ALA A 1 93 ? 15.203 -14.015 -18.255 1.00 92.25 93 ALA A CA 1
ATOM 722 C C . ALA A 1 93 ? 13.823 -13.660 -17.683 1.00 92.25 93 ALA A C 1
ATOM 724 O O . ALA A 1 93 ? 12.935 -14.508 -17.603 1.00 92.25 93 ALA A O 1
ATOM 725 N N . SER A 1 94 ? 13.617 -12.395 -17.325 1.00 90.69 94 SER A N 1
ATOM 726 C CA . SER A 1 94 ? 12.318 -11.883 -16.885 1.00 90.69 94 SER A CA 1
ATOM 727 C C . SER A 1 94 ? 11.976 -10.577 -17.594 1.00 90.69 94 SER A C 1
ATOM 729 O O . SER A 1 94 ? 12.851 -9.793 -17.961 1.00 90.69 94 SER A O 1
ATOM 731 N N . ILE A 1 95 ? 10.679 -10.356 -17.791 1.00 93.75 95 ILE A N 1
ATOM 732 C CA . ILE A 1 95 ? 10.127 -9.083 -18.246 1.00 93.75 95 ILE A CA 1
ATOM 733 C C . ILE A 1 95 ? 9.310 -8.533 -17.084 1.00 93.75 95 ILE A C 1
ATOM 735 O O . ILE A 1 95 ? 8.426 -9.215 -16.571 1.00 93.75 95 ILE A O 1
ATOM 739 N N . MET A 1 96 ? 9.619 -7.310 -16.664 1.00 92.69 96 MET A N 1
ATOM 740 C CA .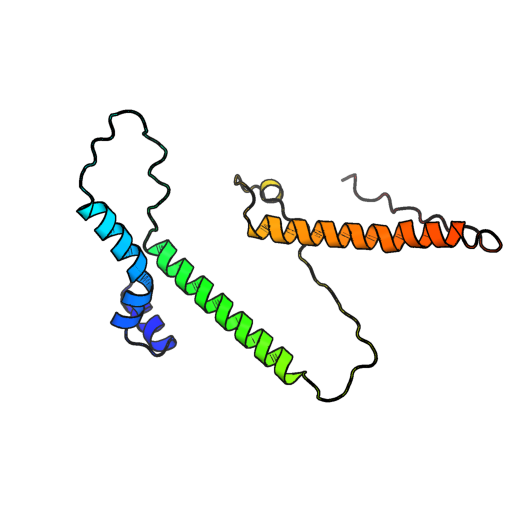 MET A 1 96 ? 8.870 -6.603 -15.632 1.00 92.69 96 MET A CA 1
ATOM 741 C C . MET A 1 96 ? 7.972 -5.564 -16.295 1.00 92.69 96 MET A C 1
ATOM 743 O O . MET A 1 96 ? 8.452 -4.717 -17.047 1.00 92.69 96 MET A O 1
ATOM 747 N N . VAL A 1 97 ? 6.676 -5.630 -16.000 1.00 94.62 97 VAL A N 1
ATOM 748 C CA . VAL A 1 97 ? 5.705 -4.603 -16.383 1.00 94.62 97 VAL A CA 1
ATOM 749 C C . VAL A 1 97 ? 5.446 -3.743 -15.155 1.00 94.62 97 VAL A C 1
ATOM 751 O O . VAL A 1 97 ? 5.127 -4.269 -14.092 1.00 94.62 97 VAL A O 1
ATOM 754 N N . VAL A 1 98 ? 5.623 -2.433 -15.296 1.00 92.94 98 VAL A N 1
ATOM 755 C CA . VAL A 1 98 ? 5.412 -1.469 -14.214 1.00 92.94 98 VAL A CA 1
ATOM 756 C C . VAL A 1 98 ? 4.168 -0.658 -14.538 1.00 92.94 98 VAL A C 1
ATOM 758 O O . VAL A 1 98 ? 4.140 0.041 -15.549 1.00 92.94 98 VAL A O 1
ATOM 761 N N . ASP A 1 99 ? 3.165 -0.753 -13.670 1.00 92.69 99 ASP A N 1
ATOM 762 C CA . ASP A 1 99 ? 1.977 0.096 -13.684 1.00 92.69 99 ASP A CA 1
ATOM 763 C C . ASP A 1 99 ? 2.034 1.018 -12.463 1.00 92.69 99 ASP A C 1
ATOM 765 O O . ASP A 1 99 ? 1.916 0.575 -11.321 1.00 92.69 99 ASP A O 1
ATOM 769 N N . SER A 1 100 ? 2.327 2.295 -12.697 1.00 89.62 100 SER A N 1
ATOM 770 C CA . SER A 1 100 ? 2.414 3.311 -11.648 1.00 89.62 100 SER A CA 1
ATOM 771 C C . SER A 1 100 ? 1.322 4.352 -11.858 1.00 89.62 100 SER A C 1
ATOM 773 O O . SER A 1 100 ? 1.115 4.757 -13.008 1.00 89.62 100 SER A O 1
ATOM 775 N N . PRO A 1 101 ? 0.701 4.884 -10.790 1.00 87.62 101 PRO A N 1
ATOM 776 C CA . PRO A 1 101 ? -0.194 6.021 -10.941 1.00 87.62 101 PRO A CA 1
ATOM 777 C C . PRO A 1 101 ? 0.538 7.203 -11.599 1.00 87.62 101 PRO A C 1
ATOM 779 O O . PRO A 1 101 ? 1.750 7.378 -11.450 1.00 87.62 101 P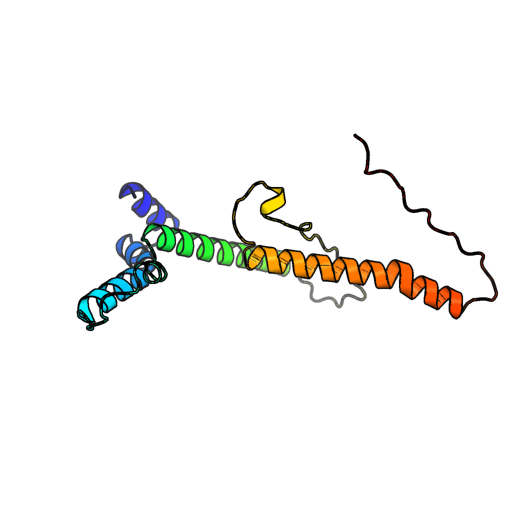RO A O 1
ATOM 782 N N . GLY A 1 102 ? -0.206 8.020 -12.345 1.00 87.88 102 GLY A N 1
ATOM 783 C CA . GLY A 1 102 ? 0.320 9.266 -12.902 1.00 87.88 102 GLY A CA 1
ATOM 784 C C . GLY A 1 102 ? 0.607 10.311 -11.821 1.00 87.88 102 GLY A C 1
ATOM 785 O O . GLY A 1 102 ? 0.275 10.121 -10.653 1.00 87.88 102 GLY A O 1
ATOM 786 N N . PHE A 1 103 ? 1.184 11.443 -12.226 1.00 89.50 103 PHE A N 1
ATOM 787 C CA . PHE A 1 103 ? 1.447 12.568 -11.329 1.00 89.50 103 PHE A CA 1
ATOM 788 C C . PHE A 1 103 ? 0.170 13.064 -10.624 1.00 89.50 103 PHE A C 1
ATOM 790 O O . PHE A 1 103 ? -0.812 13.437 -11.273 1.00 89.50 103 PHE A O 1
ATOM 797 N N . GLN A 1 104 ? 0.196 13.104 -9.292 1.00 90.06 104 GLN A N 1
ATOM 798 C CA . GLN A 1 104 ? -0.924 13.499 -8.440 1.00 90.06 104 GLN A CA 1
ATOM 799 C C . GLN A 1 104 ? -0.652 14.863 -7.799 1.00 90.06 104 GLN A C 1
ATOM 801 O O . GLN A 1 104 ? 0.275 15.024 -7.008 1.00 90.06 104 GLN A O 1
ATOM 806 N N . ASN A 1 105 ? -1.486 15.857 -8.114 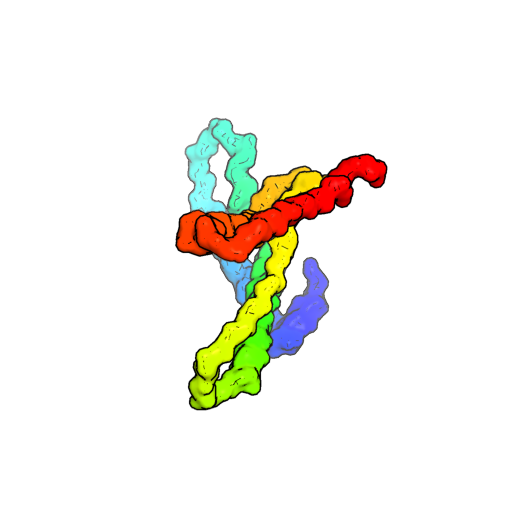1.00 88.12 105 ASN A N 1
ATOM 807 C CA . ASN A 1 105 ? -1.455 17.168 -7.468 1.00 88.12 105 ASN A CA 1
ATOM 808 C C . ASN A 1 105 ? -2.837 17.479 -6.870 1.00 88.12 105 ASN A C 1
ATOM 810 O O . ASN A 1 105 ? -3.791 17.629 -7.642 1.00 88.12 105 ASN A O 1
ATOM 814 N N . PRO A 1 106 ? -2.963 17.639 -5.539 1.00 87.56 106 PRO A N 1
ATOM 815 C CA . PRO A 1 106 ? -4.233 17.973 -4.890 1.00 87.56 106 PRO A CA 1
ATOM 816 C C . PRO A 1 106 ? -4.914 19.207 -5.490 1.00 87.56 106 PRO A C 1
ATOM 818 O O . PRO A 1 106 ? -6.133 19.226 -5.667 1.00 87.56 106 PRO A O 1
ATOM 821 N N . ARG A 1 107 ? -4.124 20.204 -5.911 1.00 86.06 107 ARG A N 1
ATOM 822 C CA . ARG A 1 107 ? -4.641 21.438 -6.518 1.00 86.06 107 ARG A CA 1
ATOM 823 C C . ARG A 1 107 ? -5.302 21.203 -7.875 1.00 86.06 107 ARG A C 1
ATOM 825 O O . ARG A 1 107 ? -6.256 21.898 -8.207 1.00 86.06 107 ARG A O 1
ATOM 832 N N . HIS A 1 108 ? -4.854 20.206 -8.643 1.00 85.44 108 HIS A N 1
ATOM 833 C CA . HIS A 1 108 ? -5.500 19.839 -9.912 1.00 85.44 108 HIS A CA 1
ATOM 834 C C . HIS A 1 108 ? -6.874 19.191 -9.693 1.00 85.44 108 HIS A C 1
ATOM 836 O O . HIS A 1 108 ? -7.692 19.169 -10.606 1.00 85.44 108 HIS A O 1
ATOM 842 N N . GLN A 1 109 ? -7.138 18.691 -8.484 1.00 81.31 109 GLN A N 1
ATOM 843 C CA . GLN A 1 109 ? -8.420 18.111 -8.083 1.00 81.31 109 GLN A CA 1
ATOM 844 C C . GLN A 1 109 ? -9.284 19.100 -7.283 1.00 81.31 109 GLN A C 1
ATOM 846 O O . GLN A 1 109 ? -10.230 18.678 -6.626 1.00 81.31 109 GLN A O 1
ATOM 851 N N . CYS A 1 110 ? -8.953 20.400 -7.305 1.00 80.69 110 CYS A N 1
ATOM 852 C CA . CYS A 1 110 ? -9.638 21.442 -6.531 1.00 80.69 110 CYS A CA 1
ATOM 853 C C . CYS A 1 110 ? -9.683 21.147 -5.015 1.00 80.69 110 CYS A C 1
ATOM 855 O O . CYS A 1 110 ? -10.582 21.586 -4.303 1.00 80.69 110 CYS A O 1
ATOM 857 N N . LYS A 1 111 ? -8.706 20.387 -4.505 1.00 83.94 111 LYS A N 1
ATOM 858 C CA . LYS A 1 111 ? -8.554 20.146 -3.071 1.00 83.94 111 LYS A CA 1
ATOM 859 C C . LYS A 1 111 ? -7.670 21.244 -2.496 1.00 83.94 111 LYS A C 1
ATOM 861 O O . LYS A 1 111 ? -6.494 21.334 -2.854 1.00 83.94 111 LYS A O 1
ATOM 866 N N . ASP A 1 112 ? -8.221 22.047 -1.593 1.00 87.12 112 ASP A N 1
ATOM 867 C CA . ASP A 1 112 ? -7.476 23.084 -0.874 1.00 87.12 112 ASP A CA 1
ATOM 868 C C . ASP A 1 112 ? -6.706 22.478 0.312 1.00 87.12 112 ASP A C 1
ATOM 870 O O . ASP A 1 112 ? -6.982 22.734 1.481 1.00 87.12 112 ASP A O 1
ATOM 874 N N . ARG A 1 113 ? -5.781 21.560 0.001 1.00 90.25 113 ARG A N 1
ATOM 875 C CA . ARG A 1 113 ? -4.867 20.947 0.972 1.00 90.25 113 ARG A CA 1
ATOM 876 C C . ARG A 1 113 ? -3.474 20.753 0.384 1.00 90.25 113 ARG A C 1
ATOM 878 O O . ARG A 1 113 ? -3.300 20.664 -0.832 1.00 90.25 113 ARG A O 1
ATOM 885 N N . ALA A 1 114 ? -2.483 20.632 1.262 1.00 90.31 114 ALA A N 1
ATOM 886 C CA . ALA A 1 114 ? -1.145 20.197 0.878 1.00 90.31 114 ALA A CA 1
ATOM 887 C C . ALA A 1 114 ? -1.143 18.731 0.406 1.00 90.31 114 ALA A C 1
ATOM 889 O O . ALA A 1 114 ? -2.059 17.961 0.716 1.00 90.31 114 ALA A O 1
ATOM 890 N N . ALA A 1 115 ? -0.106 18.354 -0.347 1.00 90.38 115 ALA A N 1
ATOM 891 C CA . ALA A 1 115 ? 0.116 16.965 -0.737 1.00 90.38 115 ALA A CA 1
ATOM 892 C C . ALA A 1 115 ? 0.474 16.105 0.482 1.00 90.38 115 ALA A C 1
ATOM 894 O O . ALA A 1 115 ? 1.197 16.559 1.370 1.00 90.38 115 ALA A O 1
ATOM 895 N N . THR A 1 116 ? -0.036 14.876 0.524 1.00 92.38 116 THR A N 1
ATOM 896 C CA . THR A 1 116 ? 0.313 13.903 1.564 1.00 92.38 116 THR A CA 1
ATOM 897 C C . THR A 1 116 ? 1.663 13.250 1.272 1.00 92.38 116 THR A C 1
ATOM 899 O O . THR A 1 116 ? 2.208 13.338 0.168 1.00 92.38 116 THR A O 1
ATOM 902 N N . PHE A 1 117 ? 2.208 12.554 2.270 1.00 92.69 117 PHE A N 1
ATOM 903 C CA . PHE A 1 117 ? 3.416 11.748 2.095 1.00 92.69 117 PHE A CA 1
ATOM 904 C C . PHE A 1 117 ? 3.234 10.633 1.049 1.00 92.69 117 PHE A C 1
ATOM 906 O O . PHE A 1 117 ? 4.141 10.372 0.262 1.00 92.69 117 PHE A O 1
ATOM 913 N N . GLU A 1 118 ? 2.054 10.013 0.990 1.00 91.50 118 GLU A N 1
ATOM 914 C CA . GLU A 1 118 ? 1.743 8.988 -0.014 1.00 91.50 118 GLU A CA 1
ATOM 915 C C . GLU A 1 118 ? 1.791 9.557 -1.439 1.00 91.50 118 GLU A C 1
ATOM 917 O O . GLU A 1 118 ? 2.447 8.994 -2.317 1.00 91.50 118 GLU A O 1
ATOM 922 N N . GLU A 1 119 ? 1.178 10.728 -1.658 1.00 93.00 119 GLU A N 1
ATOM 923 C CA . GLU A 1 119 ? 1.215 11.433 -2.946 1.00 93.00 119 GLU A CA 1
ATOM 924 C C . GLU A 1 119 ? 2.652 11.809 -3.337 1.00 93.00 119 GLU A C 1
ATOM 926 O O . GLU A 1 119 ? 3.037 11.674 -4.500 1.00 93.00 119 GLU A O 1
ATOM 931 N N . LEU A 1 120 ? 3.479 12.225 -2.369 1.00 93.81 120 LEU A N 1
ATOM 932 C CA . LEU A 1 120 ? 4.906 12.462 -2.595 1.00 93.81 120 LEU A CA 1
ATOM 933 C C . LEU A 1 120 ? 5.625 11.185 -3.055 1.00 93.81 120 LEU A C 1
ATOM 935 O O . LEU A 1 120 ? 6.399 11.242 -4.011 1.00 93.81 120 LEU A O 1
ATOM 939 N N . GLY A 1 121 ? 5.361 10.043 -2.416 1.00 94.31 121 GLY A N 1
ATOM 940 C CA . GLY A 1 121 ? 5.939 8.752 -2.796 1.00 94.31 121 GLY A CA 1
ATOM 941 C C . GLY A 1 121 ? 5.584 8.349 -4.230 1.00 94.31 121 GLY A C 1
ATOM 942 O O . GLY A 1 121 ? 6.469 7.994 -5.013 1.00 94.31 121 GLY A O 1
ATOM 943 N N . HIS A 1 122 ? 4.308 8.482 -4.606 1.00 94.12 122 HIS A N 1
ATOM 944 C CA . HIS A 1 122 ? 3.846 8.230 -5.974 1.00 94.12 122 HIS A CA 1
ATOM 945 C C . HIS A 1 122 ? 4.506 9.165 -6.993 1.00 94.12 122 HIS A C 1
ATOM 947 O O . HIS A 1 122 ? 5.011 8.707 -8.019 1.00 94.12 122 HIS A O 1
ATOM 953 N N . ASN A 1 123 ? 4.565 10.464 -6.693 1.00 94.56 123 ASN A N 1
ATOM 954 C CA . ASN A 1 123 ? 5.166 11.459 -7.579 1.00 94.56 123 ASN A CA 1
ATOM 955 C C . ASN A 1 123 ? 6.674 11.257 -7.748 1.00 94.56 123 ASN A C 1
ATOM 957 O O . ASN A 1 123 ? 7.188 11.399 -8.857 1.00 94.56 123 ASN A O 1
ATOM 961 N N . TYR A 1 124 ? 7.380 10.883 -6.678 1.00 95.62 124 TYR A N 1
ATOM 962 C CA . TYR A 1 124 ? 8.803 10.570 -6.749 1.00 95.62 124 TYR A CA 1
ATOM 963 C C . TYR A 1 124 ? 9.060 9.362 -7.654 1.00 95.62 124 TYR A C 1
ATOM 965 O O . TYR A 1 124 ? 9.895 9.436 -8.556 1.00 95.62 124 TYR A O 1
ATOM 973 N N . ALA A 1 125 ? 8.311 8.268 -7.472 1.00 95.56 125 ALA A N 1
ATOM 974 C CA . ALA A 1 125 ? 8.419 7.093 -8.335 1.00 95.56 125 ALA A CA 1
ATOM 975 C C . ALA A 1 125 ? 8.135 7.443 -9.808 1.00 95.56 125 ALA A C 1
ATOM 977 O O . ALA A 1 125 ? 8.891 7.040 -10.694 1.00 95.56 125 ALA A O 1
ATOM 978 N N . HIS A 1 126 ? 7.104 8.254 -10.063 1.00 94.50 126 HIS A N 1
ATOM 979 C CA . HIS A 1 126 ? 6.763 8.730 -11.403 1.00 94.50 126 HIS A CA 1
ATOM 980 C C . HIS A 1 126 ? 7.902 9.540 -12.048 1.00 94.50 126 HIS A C 1
ATOM 982 O O . HIS A 1 126 ? 8.288 9.268 -13.186 1.00 94.50 126 HIS A O 1
ATOM 988 N N . GLU A 1 127 ? 8.507 10.480 -11.314 1.00 95.19 127 GLU A N 1
ATOM 989 C CA . GLU A 1 127 ? 9.655 11.261 -11.792 1.00 95.19 127 GLU A CA 1
ATOM 990 C C . GLU A 1 127 ? 10.858 10.357 -12.119 1.00 95.19 127 GLU A C 1
ATOM 992 O O . GLU A 1 127 ? 11.505 10.523 -13.157 1.00 95.19 127 GLU A O 1
ATOM 997 N N . ARG A 1 128 ? 11.145 9.355 -11.271 1.00 96.38 128 ARG A N 1
ATOM 998 C CA . ARG A 1 128 ? 12.225 8.386 -11.525 1.00 96.38 128 ARG A CA 1
ATOM 999 C C . ARG A 1 128 ? 11.969 7.564 -12.791 1.00 96.38 128 ARG A C 1
ATOM 1001 O O . ARG A 1 128 ? 12.898 7.360 -13.574 1.00 96.38 128 ARG A O 1
ATOM 1008 N N . LEU A 1 129 ? 10.730 7.126 -13.023 1.00 95.31 129 LEU A N 1
ATOM 1009 C CA . LEU A 1 129 ? 10.346 6.407 -14.243 1.00 95.31 129 LEU A CA 1
ATOM 1010 C C . LEU A 1 129 ? 10.481 7.290 -15.490 1.00 95.31 129 LEU A C 1
ATOM 1012 O O . LEU A 1 129 ? 11.016 6.843 -16.506 1.00 95.31 129 LEU A O 1
ATOM 1016 N N . GLN A 1 130 ? 10.072 8.557 -15.408 1.00 94.06 130 GLN A N 1
ATOM 1017 C CA . GLN A 1 130 ? 10.228 9.514 -16.502 1.00 94.06 130 GLN A CA 1
ATOM 1018 C C . GLN A 1 130 ? 11.708 9.772 -16.828 1.00 94.06 130 GLN A C 1
ATOM 1020 O O . GLN A 1 130 ? 12.084 9.814 -18.003 1.00 94.06 130 GLN A O 1
ATOM 1025 N N . LEU A 1 131 ? 12.567 9.881 -15.810 1.00 95.50 131 LEU A N 1
ATOM 1026 C CA . LEU A 1 131 ? 14.013 10.003 -15.998 1.00 95.50 131 LEU A CA 1
ATOM 1027 C C . LEU A 1 131 ? 14.603 8.759 -16.676 1.00 95.50 131 LEU A C 1
ATOM 1029 O O . LEU A 1 131 ? 15.393 8.891 -17.613 1.00 95.50 131 LEU A O 1
ATOM 1033 N N . LEU A 1 132 ? 14.196 7.559 -16.252 1.00 94.44 132 LEU A N 1
ATOM 1034 C CA . LEU A 1 132 ? 14.623 6.308 -16.879 1.00 94.44 132 LEU A CA 1
ATOM 1035 C C . LEU A 1 132 ? 14.207 6.255 -18.355 1.00 94.44 132 LEU A C 1
ATOM 1037 O O . LEU A 1 132 ? 15.028 5.924 -19.215 1.00 94.44 132 LEU A O 1
ATOM 1041 N N . PHE A 1 133 ? 12.961 6.628 -18.665 1.00 92.81 133 PHE A N 1
ATOM 1042 C CA . PHE A 1 133 ? 12.476 6.716 -20.042 1.00 92.81 133 PHE A CA 1
ATOM 1043 C C . PHE A 1 133 ? 13.307 7.703 -20.863 1.00 92.81 133 PHE A C 1
ATOM 1045 O O . PHE A 1 133 ? 13.709 7.382 -21.983 1.00 92.81 133 PHE A O 1
ATOM 1052 N N . TYR A 1 134 ? 13.620 8.876 -20.304 1.00 93.56 134 TYR A N 1
ATOM 1053 C CA . TYR A 1 134 ? 14.446 9.871 -20.978 1.00 93.56 134 TYR A CA 1
ATOM 1054 C C . TYR A 1 134 ? 15.853 9.338 -21.289 1.00 93.56 134 TYR A C 1
ATOM 1056 O O . TYR A 1 134 ? 16.332 9.435 -22.422 1.00 93.56 134 TYR A O 1
ATOM 1064 N N . GLN A 1 135 ? 16.508 8.722 -20.305 1.00 93.94 135 GLN A N 1
ATOM 1065 C CA . GLN A 1 135 ? 17.848 8.163 -20.468 1.00 93.94 135 GLN A CA 1
ATOM 1066 C C . GLN A 1 135 ? 17.882 7.044 -21.515 1.00 93.94 135 GLN A C 1
ATOM 1068 O O . GLN A 1 135 ? 18.780 7.011 -22.357 1.00 93.94 135 GLN A O 1
ATOM 1073 N N . ARG A 1 136 ? 16.898 6.140 -21.499 1.00 90.69 136 ARG A N 1
ATOM 1074 C CA . ARG A 1 136 ? 16.844 5.015 -22.442 1.00 90.69 136 ARG A CA 1
ATOM 1075 C C . ARG A 1 136 ? 16.450 5.435 -23.852 1.00 90.69 136 ARG A C 1
ATOM 1077 O O . ARG A 1 136 ? 17.044 4.938 -24.801 1.00 90.69 136 ARG A O 1
ATOM 1084 N N . THR A 1 137 ? 15.502 6.357 -23.988 1.00 90.12 137 THR A N 1
ATOM 1085 C CA . THR A 1 137 ? 14.960 6.757 -25.295 1.00 90.12 137 THR A CA 1
ATOM 1086 C C . THR A 1 137 ? 15.823 7.800 -25.993 1.00 90.12 137 THR A C 1
ATOM 1088 O O . THR A 1 137 ? 15.978 7.752 -27.207 1.00 90.12 137 THR A O 1
ATOM 1091 N N . PHE A 1 138 ? 16.382 8.759 -25.250 1.00 89.50 138 PHE A N 1
ATOM 1092 C CA . PHE A 1 138 ? 17.123 9.869 -25.851 1.00 89.50 138 PHE A CA 1
ATOM 1093 C C . PHE A 1 138 ? 18.627 9.718 -25.665 1.00 89.50 138 PHE A C 1
ATOM 1095 O O . PHE A 1 138 ? 19.365 9.757 -26.647 1.00 89.50 138 PHE A O 1
ATOM 1102 N N . MET A 1 139 ? 19.100 9.532 -24.430 1.00 89.06 139 MET A N 1
ATOM 1103 C CA . MET A 1 139 ? 20.544 9.550 -24.156 1.00 89.06 139 MET A CA 1
ATOM 1104 C C . MET A 1 139 ? 21.259 8.329 -24.727 1.00 89.06 139 MET A C 1
ATOM 1106 O O . MET A 1 139 ? 22.227 8.495 -25.464 1.00 89.06 139 MET A O 1
ATOM 1110 N N . SER A 1 140 ? 20.746 7.120 -24.486 1.00 82.94 140 SER A N 1
ATOM 1111 C CA . SER A 1 140 ? 21.354 5.891 -25.011 1.00 82.94 140 SER A CA 1
ATOM 1112 C C . SER A 1 140 ? 21.373 5.868 -26.540 1.00 82.94 140 SER A C 1
ATOM 1114 O O . SER A 1 140 ? 22.386 5.518 -27.141 1.00 82.94 140 SER A O 1
ATOM 1116 N N . THR A 1 141 ? 20.292 6.309 -27.185 1.00 81.38 141 THR A N 1
ATOM 1117 C CA . THR A 1 141 ? 20.232 6.412 -28.646 1.00 81.38 141 THR A CA 1
ATOM 1118 C C . THR A 1 141 ? 21.225 7.447 -29.177 1.00 81.38 141 THR A C 1
ATOM 1120 O O . THR A 1 141 ? 21.900 7.206 -30.174 1.00 81.38 141 THR A O 1
ATOM 1123 N N . LEU A 1 142 ? 21.369 8.590 -28.505 1.00 83.81 142 LEU A N 1
ATOM 1124 C CA . LEU A 1 142 ? 22.325 9.626 -28.891 1.00 83.81 142 LEU A CA 1
ATOM 1125 C C . LEU A 1 142 ? 23.783 9.175 -28.701 1.00 83.81 142 LEU A C 1
ATOM 1127 O O . LEU A 1 142 ? 24.632 9.475 -29.539 1.00 83.81 142 LEU A O 1
ATOM 1131 N N . GLU A 1 143 ? 24.078 8.416 -27.648 1.00 81.38 143 GLU A N 1
ATOM 1132 C CA . GLU A 1 143 ? 25.381 7.773 -27.451 1.00 81.38 143 GLU A CA 1
ATOM 1133 C C . GLU A 1 143 ? 25.676 6.734 -28.534 1.00 81.38 143 GLU A C 1
ATOM 1135 O O . GLU A 1 143 ? 26.775 6.738 -29.087 1.00 81.38 143 GLU A O 1
ATOM 1140 N N . GLN A 1 144 ? 24.693 5.915 -28.917 1.00 76.19 144 GLN A N 1
ATOM 1141 C CA . GLN A 1 144 ? 24.821 4.991 -30.046 1.00 76.19 144 GLN A CA 1
ATOM 1142 C C . GLN A 1 144 ? 25.076 5.726 -31.364 1.00 76.19 144 GLN A C 1
ATOM 1144 O O . GLN A 1 144 ? 25.916 5.284 -32.141 1.00 76.19 144 GLN A O 1
ATOM 1149 N N . TYR A 1 145 ? 24.430 6.872 -31.611 1.00 73.69 145 TYR A N 1
ATOM 1150 C CA . TYR A 1 145 ? 24.745 7.703 -32.779 1.00 73.69 145 TYR A CA 1
ATOM 1151 C C . TYR A 1 145 ? 26.171 8.252 -32.731 1.00 73.69 145 TYR A C 1
ATOM 1153 O O . TYR A 1 145 ? 26.836 8.278 -33.759 1.00 73.69 145 TYR A O 1
ATOM 1161 N N . ARG A 1 146 ? 26.660 8.676 -31.561 1.00 75.88 146 ARG A N 1
ATOM 1162 C CA . ARG A 1 146 ? 28.037 9.176 -31.405 1.00 75.88 146 ARG A CA 1
ATOM 1163 C C . ARG A 1 146 ? 29.082 8.079 -31.604 1.00 75.88 146 ARG A C 1
ATOM 1165 O O . ARG A 1 146 ? 30.118 8.341 -32.201 1.00 75.88 146 ARG A O 1
ATOM 1172 N N . GLN A 1 147 ? 28.811 6.869 -31.118 1.00 73.75 147 GLN A N 1
ATOM 1173 C CA . GLN A 1 147 ? 29.705 5.713 -31.248 1.00 73.75 147 GLN A CA 1
ATOM 1174 C C . GLN A 1 147 ? 29.619 5.066 -32.642 1.00 73.75 147 GLN A C 1
ATOM 1176 O O . GLN A 1 147 ? 30.615 4.569 -33.156 1.00 73.75 147 GLN A O 1
ATOM 1181 N N . GLY A 1 148 ? 28.438 5.096 -33.265 1.00 62.19 148 GLY A N 1
ATOM 1182 C CA . GLY A 1 148 ? 28.111 4.463 -34.544 1.00 62.19 148 GLY A CA 1
ATOM 1183 C C . GLY A 1 148 ? 27.955 5.433 -35.718 1.00 62.19 148 GLY A C 1
ATOM 1184 O O . GLY A 1 148 ? 27.289 5.083 -36.694 1.00 62.19 148 GLY A O 1
ATOM 1185 N N . ALA A 1 149 ? 28.554 6.629 -35.656 1.00 54.22 149 ALA A N 1
ATOM 1186 C CA . ALA A 1 149 ? 28.509 7.683 -36.681 1.00 54.22 149 ALA A CA 1
ATOM 1187 C C . ALA A 1 149 ? 29.182 7.312 -38.027 1.00 54.22 149 ALA A C 1
ATOM 1189 O O . ALA A 1 149 ? 29.746 8.173 -38.697 1.00 54.22 149 ALA A O 1
ATOM 1190 N N . ALA A 1 150 ? 29.124 6.045 -38.441 1.00 51.16 150 ALA A N 1
ATOM 1191 C CA . ALA A 1 150 ? 29.534 5.604 -39.763 1.00 51.16 150 ALA A CA 1
ATOM 1192 C C . ALA A 1 150 ? 28.364 5.244 -40.699 1.00 51.16 150 ALA A C 1
ATOM 1194 O O . ALA A 1 150 ? 28.579 5.331 -41.902 1.00 51.16 150 ALA A O 1
ATOM 1195 N N . LEU A 1 151 ? 27.153 4.846 -40.248 1.00 49.81 151 LEU A N 1
ATOM 1196 C CA . LEU A 1 151 ? 26.235 4.160 -41.194 1.00 49.81 151 LEU A CA 1
ATOM 1197 C C . LEU A 1 151 ? 24.704 4.377 -41.143 1.00 49.81 151 LEU A C 1
ATOM 1199 O O . LEU A 1 151 ? 24.031 3.747 -41.956 1.00 49.81 151 LEU A O 1
ATOM 1203 N N . THR A 1 152 ? 24.091 5.265 -40.343 1.00 51.44 152 THR A N 1
ATOM 1204 C CA . THR A 1 152 ? 22.619 5.474 -40.471 1.00 51.44 152 THR A CA 1
ATOM 1205 C C . THR A 1 152 ? 22.130 6.911 -40.252 1.00 51.44 152 THR A C 1
ATOM 1207 O O . THR A 1 152 ? 22.500 7.520 -39.246 1.00 51.44 152 THR A O 1
ATOM 1210 N N . PRO A 1 153 ? 21.248 7.450 -41.126 1.00 48.41 153 PRO A N 1
ATOM 1211 C CA . PRO A 1 153 ? 20.681 8.783 -40.962 1.00 48.41 153 PRO A CA 1
ATOM 1212 C C . PRO A 1 153 ? 19.668 8.805 -39.811 1.00 48.41 153 PRO A C 1
ATOM 1214 O O . PRO A 1 153 ? 18.786 7.948 -39.712 1.00 48.41 153 PRO A O 1
ATOM 1217 N N . ALA A 1 154 ? 19.798 9.810 -38.946 1.00 51.72 154 ALA A N 1
ATOM 1218 C CA . ALA A 1 154 ? 18.961 9.995 -37.772 1.00 51.72 154 ALA A CA 1
ATOM 1219 C C . ALA A 1 154 ? 17.483 10.171 -38.157 1.00 51.72 154 ALA A C 1
ATOM 1221 O O . ALA A 1 154 ? 17.102 11.160 -38.788 1.00 51.72 154 ALA A O 1
ATOM 1222 N N . ARG A 1 155 ? 16.618 9.240 -37.736 1.00 50.97 155 ARG A N 1
ATOM 1223 C CA . ARG A 1 155 ? 15.172 9.493 -37.724 1.00 50.97 155 ARG A CA 1
ATOM 1224 C C . ARG A 1 155 ? 14.877 10.439 -36.565 1.00 50.97 155 ARG A C 1
ATOM 1226 O O . ARG A 1 155 ? 14.817 10.031 -35.410 1.00 50.97 155 ARG A O 1
ATOM 1233 N N . CYS A 1 156 ? 14.741 11.718 -36.893 1.00 46.88 156 CYS A N 1
ATOM 1234 C CA . CYS A 1 156 ? 14.281 12.749 -35.976 1.00 46.88 156 CYS A CA 1
ATOM 1235 C C . CYS A 1 156 ? 12.815 12.461 -35.617 1.00 46.88 156 CYS A C 1
ATOM 1237 O O . CYS A 1 156 ? 11.921 12.610 -36.454 1.00 46.88 156 CYS A O 1
ATOM 1239 N N . TRP A 1 157 ? 12.570 11.993 -34.393 1.00 50.94 157 TRP A N 1
ATOM 1240 C CA . TRP A 1 157 ? 11.218 11.826 -33.872 1.00 50.94 157 TRP A CA 1
ATOM 1241 C C . TRP A 1 157 ? 10.598 13.213 -33.682 1.00 50.94 157 TRP A C 1
ATOM 1243 O O . TRP A 1 157 ? 10.959 13.948 -32.765 1.00 50.94 157 TRP A O 1
ATOM 1253 N N . LYS A 1 158 ? 9.670 13.590 -34.569 1.00 41.53 158 LYS A N 1
ATOM 1254 C CA . LYS A 1 158 ? 8.784 14.733 -34.332 1.00 41.53 158 LYS A CA 1
ATOM 1255 C C . LYS A 1 158 ? 7.869 14.381 -33.160 1.00 41.53 158 LYS A C 1
ATOM 1257 O O . LYS A 1 158 ? 7.082 13.444 -33.254 1.00 41.53 158 LYS A O 1
ATOM 1262 N N . TRP A 1 159 ? 7.972 15.141 -32.076 1.00 40.16 159 TRP A N 1
ATOM 1263 C CA . TRP A 1 159 ? 6.983 15.135 -31.001 1.00 40.16 159 TRP A CA 1
ATOM 1264 C C . TRP A 1 159 ? 5.603 15.487 -31.586 1.00 40.16 159 TRP A C 1
ATOM 1266 O O . TRP A 1 159 ? 5.523 16.441 -32.369 1.00 40.16 159 TRP A O 1
ATOM 1276 N N . PRO A 1 160 ? 4.511 14.774 -31.256 1.00 40.00 160 PRO A N 1
ATOM 1277 C CA . PRO A 1 160 ? 3.185 15.240 -31.611 1.00 40.00 160 PRO A CA 1
ATOM 1278 C C . PRO A 1 160 ? 2.856 16.460 -30.748 1.00 40.00 160 PRO A C 1
ATOM 1280 O O . PRO A 1 160 ? 2.475 16.363 -29.584 1.00 40.00 160 PRO A O 1
ATOM 1283 N N . SER A 1 161 ? 3.012 17.638 -31.342 1.00 41.47 161 SER A N 1
ATOM 1284 C CA . SER A 1 161 ? 2.457 18.898 -30.857 1.00 41.47 161 SER A CA 1
ATOM 1285 C C . SER A 1 161 ? 0.929 18.856 -30.959 1.00 41.47 161 SER A C 1
ATOM 1287 O O . SER A 1 161 ? 0.366 19.427 -31.885 1.00 41.47 161 SER A O 1
ATOM 1289 N N . CYS A 1 162 ? 0.241 18.156 -30.059 1.00 43.19 162 CYS A N 1
ATOM 1290 C CA . CYS A 1 162 ? -1.221 18.202 -29.957 1.00 43.19 162 CYS A CA 1
ATOM 1291 C C . CYS A 1 162 ? -1.674 17.999 -28.508 1.00 43.19 162 CYS A C 1
ATOM 1293 O O . CYS A 1 162 ? -2.118 16.920 -28.145 1.00 43.19 162 CYS A O 1
ATOM 1295 N N . LEU A 1 163 ? -1.560 19.050 -27.691 1.00 40.28 163 LEU A N 1
ATOM 1296 C CA . LEU A 1 163 ? -2.437 19.303 -26.537 1.00 40.28 163 LEU A CA 1
ATOM 1297 C C . LEU A 1 163 ? -2.286 20.770 -26.098 1.00 40.28 163 LEU A C 1
ATOM 1299 O O . LEU A 1 163 ? -1.743 21.103 -25.053 1.00 40.28 163 LEU A O 1
ATOM 1303 N N . SER A 1 164 ? -2.734 21.678 -26.965 1.00 42.03 164 SER A N 1
ATOM 1304 C CA . SER A 1 164 ? -3.161 23.024 -26.577 1.00 42.03 164 SER A CA 1
ATOM 1305 C C . SER A 1 164 ? -4.124 23.547 -27.645 1.00 42.03 164 SER A C 1
ATOM 1307 O O . SER A 1 164 ? -3.777 23.540 -28.827 1.00 42.03 164 SER A O 1
ATOM 1309 N N . ARG A 1 165 ? -5.297 24.027 -27.199 1.00 36.94 165 ARG A N 1
ATOM 1310 C CA . ARG A 1 165 ? -6.533 24.377 -27.944 1.00 36.94 165 ARG A CA 1
ATOM 1311 C C . ARG A 1 165 ? -7.379 23.127 -28.246 1.00 36.94 165 ARG A C 1
ATOM 1313 O O . ARG A 1 165 ? -6.964 22.309 -29.051 1.00 36.94 165 ARG A O 1
ATOM 1320 N N . ARG A 1 166 ? -8.554 22.902 -27.656 1.00 37.22 166 ARG A N 1
ATOM 1321 C CA . ARG A 1 166 ? -9.558 23.755 -26.998 1.00 37.22 166 ARG A CA 1
ATOM 1322 C C . ARG A 1 166 ? -10.147 23.033 -25.795 1.00 37.22 166 ARG A C 1
ATOM 1324 O O . ARG A 1 166 ? -10.156 21.786 -25.843 1.00 37.22 166 ARG A O 1
#